Protein AF-E4YEK3-F1 (afdb_monomer_lite)

Radius of gyration: 20.35 Å; chains: 1; bounding box: 53×63×37 Å

Secondary structure (DSSP, 8-state):
----S--SS-----S--------S-HHHHHHHHHHHHHHHHHHHHT--SHHHHHHHHHHHHHHHHHSTTSSS-TTGGGT-TTSTTT--SS--SS---

Foldseek 3Di:
DDDDPPPPPPPPPDDDPPVCLVQVCVVLLVVQLVVLVVQLVVQVVVDDDPVSNVVSVVSSLVSNQPAACHVQHVNGCVRPVVPPSNPPDDDPPPPDD

Sequence (97 aa):
MIKQFLAVFALFCEGALQIKTTCNDPEINDDCLTLCRLEYVTCRQNCDSTFCESACSAVYSDCNRSCPCGADCPAGCVDCPEHPFCEHEVENINRFF

Organism: Oikopleura dioica (NCBI:txid34765)

Structure (mmCIF, N/CA/C/O backbone):
data_AF-E4YEK3-F1
#
_entry.id   AF-E4YEK3-F1
#
loop_
_atom_site.group_PDB
_atom_site.id
_atom_site.type_symbol
_atom_site.label_atom_id
_atom_site.label_alt_id
_atom_site.label_comp_id
_atom_site.label_asym_id
_atom_site.label_entity_id
_atom_site.label_seq_id
_atom_site.pdbx_PDB_ins_code
_atom_site.Cartn_x
_atom_site.Cartn_y
_atom_site.Cartn_z
_atom_site.occupancy
_atom_site.B_iso_or_equiv
_atom_site.auth_seq_id
_atom_site.auth_comp_id
_atom_site.auth_asym_id
_atom_site.auth_atom_id
_atom_site.pdbx_PDB_model_num
ATOM 1 N N . MET A 1 1 ? 37.550 -36.619 19.801 1.00 43.91 1 MET A N 1
ATOM 2 C CA . MET A 1 1 ? 36.152 -36.608 19.321 1.00 43.91 1 MET A CA 1
ATOM 3 C C . MET A 1 1 ? 35.648 -35.185 19.443 1.00 43.91 1 MET A C 1
ATOM 5 O O . MET A 1 1 ? 35.255 -34.741 20.509 1.00 43.91 1 MET A O 1
ATOM 9 N N . ILE A 1 2 ? 35.871 -34.440 18.371 1.00 53.59 2 ILE A N 1
ATOM 10 C CA . ILE A 1 2 ? 35.663 -33.000 18.221 1.00 53.59 2 ILE A CA 1
ATOM 11 C C . ILE A 1 2 ? 34.496 -32.883 17.230 1.00 53.59 2 ILE A C 1
ATOM 13 O O . ILE A 1 2 ? 34.436 -33.692 16.305 1.00 53.59 2 ILE A O 1
ATOM 17 N N . LYS A 1 3 ? 33.658 -31.848 17.378 1.00 49.38 3 LYS A N 1
ATOM 18 C CA . LYS A 1 3 ? 32.683 -31.341 16.382 1.00 49.38 3 LYS A CA 1
ATOM 19 C C . LYS A 1 3 ? 31.241 -31.875 16.438 1.00 49.38 3 LYS A C 1
ATOM 21 O O . LYS A 1 3 ? 30.725 -32.301 15.414 1.00 49.38 3 LYS A O 1
ATOM 26 N N . GLN A 1 4 ? 30.542 -31.775 17.573 1.00 51.81 4 GLN A N 1
ATOM 27 C CA . GLN A 1 4 ? 29.068 -31.928 17.561 1.00 51.81 4 GLN A CA 1
ATOM 28 C C . GLN A 1 4 ? 28.266 -30.831 18.288 1.00 51.81 4 GLN A C 1
ATOM 30 O O . GLN A 1 4 ? 27.045 -30.880 18.275 1.00 51.81 4 GLN A O 1
ATOM 35 N N . PHE A 1 5 ? 28.901 -29.784 18.828 1.00 52.44 5 PHE A N 1
ATOM 36 C CA . PHE A 1 5 ? 28.201 -28.697 19.543 1.00 52.44 5 PHE A CA 1
ATOM 37 C C . PHE A 1 5 ? 28.102 -27.368 18.764 1.00 52.44 5 PHE A C 1
ATOM 39 O O . PHE A 1 5 ? 28.000 -26.304 19.362 1.00 52.44 5 PHE A O 1
ATOM 46 N N . LEU A 1 6 ? 28.113 -27.404 17.426 1.00 53.53 6 LEU A N 1
ATOM 47 C CA . LEU A 1 6 ? 27.937 -26.218 16.565 1.00 53.53 6 LEU A CA 1
ATOM 48 C C . LEU A 1 6 ? 26.636 -26.280 15.746 1.00 53.53 6 LEU A C 1
ATOM 50 O O . LEU A 1 6 ? 26.628 -25.957 14.565 1.00 53.53 6 LEU A O 1
ATOM 54 N N . ALA A 1 7 ? 25.534 -26.713 16.359 1.00 50.00 7 ALA A N 1
ATOM 55 C CA . ALA A 1 7 ? 24.222 -26.784 15.703 1.00 50.00 7 ALA A CA 1
ATOM 56 C C . ALA A 1 7 ? 23.152 -25.903 16.381 1.00 50.00 7 ALA A C 1
ATOM 58 O O . ALA A 1 7 ? 21.963 -26.144 16.223 1.00 50.00 7 ALA A O 1
ATOM 59 N N . VAL A 1 8 ? 23.565 -24.883 17.146 1.00 57.41 8 VAL A N 1
ATOM 60 C CA . VAL A 1 8 ? 22.656 -23.970 17.878 1.00 57.41 8 VAL A CA 1
ATOM 61 C C . VAL A 1 8 ? 22.400 -22.644 17.132 1.00 57.41 8 VAL A C 1
ATOM 63 O O . VAL A 1 8 ? 21.554 -21.866 17.546 1.00 57.41 8 VAL A O 1
ATOM 66 N N . PHE A 1 9 ? 23.057 -22.379 15.997 1.00 51.12 9 PHE A N 1
ATOM 67 C CA . PHE A 1 9 ? 23.046 -21.046 15.359 1.00 51.12 9 PHE A CA 1
ATOM 68 C C . PHE A 1 9 ? 22.449 -20.968 13.942 1.00 51.12 9 PHE A C 1
ATOM 70 O O . PHE A 1 9 ? 22.676 -19.985 13.246 1.00 51.12 9 PHE A O 1
ATOM 77 N N . ALA A 1 10 ? 21.673 -21.961 13.498 1.00 51.91 10 ALA A N 1
ATOM 78 C CA . ALA A 1 10 ? 21.140 -21.998 12.125 1.00 51.91 10 ALA A CA 1
ATOM 79 C C . ALA A 1 10 ? 19.600 -22.025 12.033 1.00 51.91 10 ALA A C 1
ATOM 81 O O . ALA A 1 10 ? 19.054 -22.506 11.048 1.00 51.91 10 ALA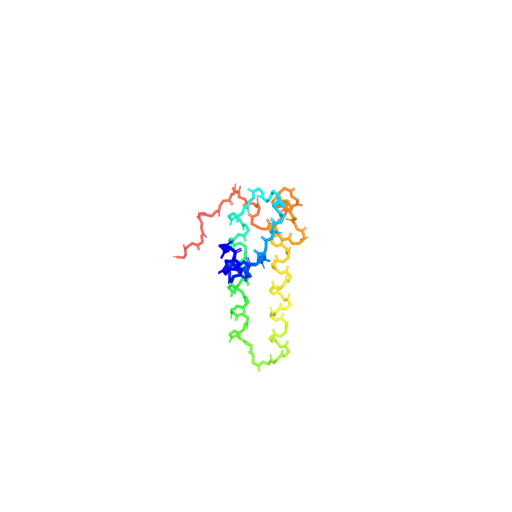 A O 1
ATOM 82 N N . LEU A 1 11 ? 18.892 -21.498 13.040 1.00 51.12 11 LEU A N 1
ATOM 83 C CA . LEU A 1 11 ? 17.437 -21.260 12.998 1.00 51.12 11 LEU A CA 1
ATOM 84 C C . LEU A 1 11 ? 17.108 -19.757 12.919 1.00 51.12 11 LEU A C 1
ATOM 86 O O . LEU A 1 11 ? 16.274 -19.234 13.646 1.00 51.12 11 LEU A O 1
ATOM 90 N N . PHE A 1 12 ? 17.771 -19.063 11.997 1.00 52.97 12 PHE A N 1
ATOM 91 C CA . PHE A 1 12 ? 17.255 -17.838 11.382 1.00 52.97 12 PHE A CA 1
ATOM 92 C C . PHE A 1 12 ? 17.069 -18.132 9.888 1.00 52.97 12 PHE A C 1
ATOM 94 O O . PHE A 1 12 ? 17.733 -17.556 9.032 1.00 52.97 12 PHE A O 1
ATOM 101 N N . CYS A 1 13 ? 16.226 -19.122 9.582 1.00 49.47 13 CYS A N 1
ATOM 102 C CA . CYS A 1 13 ? 15.806 -19.387 8.213 1.00 49.47 13 CYS A CA 1
ATOM 103 C C . CYS A 1 13 ? 14.654 -18.436 7.861 1.00 49.47 13 CYS A C 1
ATOM 105 O O . CYS A 1 13 ? 13.552 -18.552 8.390 1.00 49.47 13 CYS A O 1
ATOM 107 N N . GLU A 1 14 ? 14.962 -17.523 6.940 1.00 48.69 14 GLU A N 1
ATOM 108 C CA . GLU A 1 14 ? 14.124 -17.249 5.766 1.00 48.69 14 GLU A CA 1
ATOM 109 C C . GLU A 1 14 ? 12.891 -16.362 5.979 1.00 48.69 14 GLU A C 1
ATOM 111 O O . GLU A 1 14 ? 11.769 -16.678 5.594 1.00 48.69 14 GLU A O 1
ATOM 116 N N . GLY A 1 15 ? 13.143 -15.155 6.485 1.00 45.03 15 GLY A N 1
ATOM 117 C CA . GLY A 1 15 ? 12.322 -13.999 6.140 1.00 45.03 15 GLY A CA 1
ATOM 118 C C . GLY A 1 15 ? 12.681 -13.492 4.740 1.00 45.03 15 GLY A C 1
ATOM 119 O O . GLY A 1 15 ? 13.697 -12.825 4.575 1.00 45.03 15 GLY A O 1
ATOM 120 N N . ALA A 1 16 ? 11.814 -13.793 3.7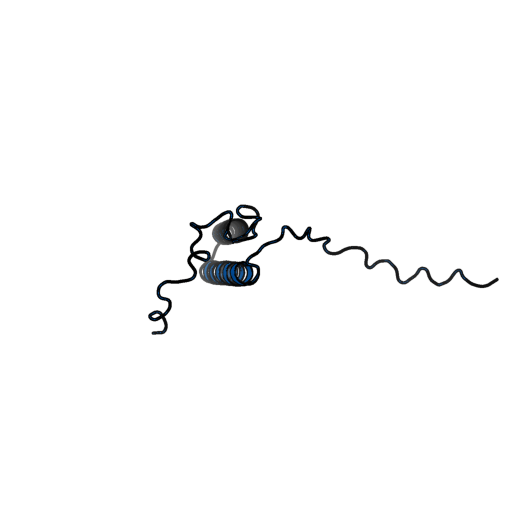72 1.00 45.00 16 ALA A N 1
ATOM 121 C CA . ALA A 1 16 ? 11.695 -13.158 2.458 1.00 45.00 16 ALA A CA 1
ATOM 122 C C . ALA A 1 16 ? 12.830 -13.398 1.439 1.00 45.00 16 ALA A C 1
ATOM 124 O O . ALA A 1 16 ? 13.637 -12.518 1.143 1.00 45.00 16 ALA A O 1
ATOM 125 N N . LEU A 1 17 ? 12.758 -14.534 0.734 1.00 44.06 17 LEU A N 1
ATOM 126 C CA . LEU A 1 17 ? 13.079 -14.534 -0.695 1.00 44.06 17 LEU A CA 1
ATOM 127 C C . LEU A 1 17 ? 12.010 -13.679 -1.403 1.00 44.06 17 LEU A C 1
ATOM 129 O O . LEU A 1 17 ? 11.050 -14.208 -1.957 1.00 44.06 17 LEU A O 1
ATOM 133 N N . GLN A 1 18 ? 12.126 -12.349 -1.336 1.00 48.69 18 GLN A N 1
ATOM 134 C CA . GLN A 1 18 ?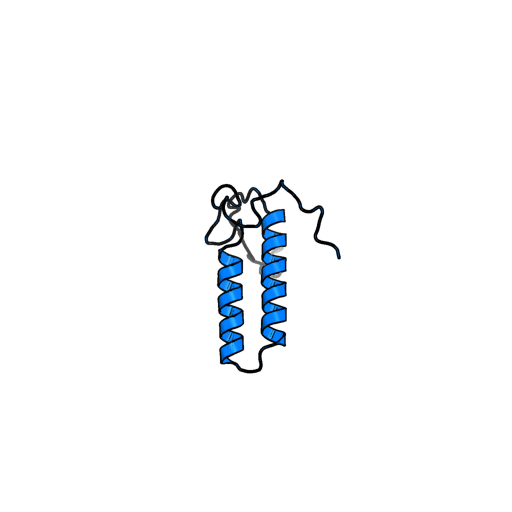 11.394 -11.486 -2.259 1.00 48.69 18 GLN A CA 1
ATOM 135 C C . GLN A 1 18 ? 12.029 -11.737 -3.619 1.00 48.69 18 GLN A C 1
ATOM 137 O O . GLN A 1 18 ? 13.131 -11.263 -3.901 1.00 48.69 18 GLN A O 1
ATOM 142 N N . ILE A 1 19 ? 11.365 -12.569 -4.423 1.00 45.31 19 ILE A N 1
ATOM 143 C CA . ILE A 1 19 ? 11.573 -12.626 -5.863 1.00 45.31 19 ILE A CA 1
ATOM 144 C C . ILE A 1 19 ? 11.619 -11.169 -6.294 1.00 45.31 19 ILE A C 1
ATOM 146 O O . ILE A 1 19 ? 10.618 -10.465 -6.204 1.00 45.31 19 ILE A O 1
ATOM 150 N N . LYS A 1 20 ? 12.805 -10.695 -6.671 1.00 48.56 20 LYS A N 1
ATOM 151 C CA . LYS A 1 20 ? 12.961 -9.408 -7.323 1.00 48.56 20 LYS A CA 1
ATOM 152 C C . LYS A 1 20 ? 12.298 -9.572 -8.688 1.00 48.56 20 LYS A C 1
ATOM 154 O O . LYS A 1 20 ? 12.975 -9.789 -9.687 1.00 48.56 20 LYS A O 1
ATOM 159 N N . THR A 1 21 ? 10.966 -9.518 -8.735 1.00 54.75 21 THR A N 1
ATOM 160 C CA . THR A 1 21 ? 10.300 -8.830 -9.832 1.00 54.75 21 THR A CA 1
ATOM 161 C C . THR A 1 21 ? 11.053 -7.518 -9.911 1.00 54.75 21 THR A C 1
ATOM 163 O O . THR A 1 21 ? 11.146 -6.797 -8.917 1.00 54.75 21 THR A O 1
ATOM 166 N N . THR A 1 22 ? 11.782 -7.320 -11.006 1.00 62.56 22 THR A N 1
ATOM 167 C CA . THR A 1 22 ? 12.590 -6.127 -11.235 1.00 62.56 22 THR A CA 1
ATOM 168 C C . THR A 1 22 ? 11.623 -4.958 -11.359 1.00 62.56 22 THR A C 1
ATOM 170 O O . THR A 1 22 ? 11.257 -4.548 -12.450 1.00 62.56 22 THR A O 1
ATOM 173 N N . CYS A 1 23 ? 11.139 -4.494 -10.214 1.00 70.56 23 CYS A N 1
ATOM 174 C CA . CYS A 1 23 ? 10.471 -3.231 -10.055 1.00 70.56 23 CYS A CA 1
ATOM 175 C C . CYS A 1 23 ? 11.502 -2.187 -10.462 1.00 70.56 23 CYS A C 1
ATOM 177 O O . CYS A 1 23 ? 12.531 -2.040 -9.794 1.00 70.56 23 CYS A O 1
ATOM 179 N N . ASN A 1 24 ? 11.268 -1.549 -11.605 1.00 74.62 24 ASN A N 1
ATOM 180 C CA . ASN A 1 24 ? 12.154 -0.503 -12.100 1.00 74.62 24 ASN A CA 1
ATOM 181 C C . ASN A 1 24 ? 12.050 0.765 -11.242 1.00 74.62 24 ASN A C 1
ATOM 183 O O . ASN A 1 24 ? 13.009 1.527 -11.190 1.00 74.62 24 ASN A O 1
ATOM 187 N N . ASP A 1 25 ? 10.944 0.919 -10.506 1.00 79.81 25 ASP A N 1
ATOM 188 C CA . ASP A 1 25 ? 10.570 2.149 -9.808 1.00 79.81 25 ASP A CA 1
ATOM 189 C C . ASP A 1 25 ? 10.355 1.936 -8.289 1.00 79.81 25 ASP A C 1
ATOM 191 O O . ASP A 1 25 ? 9.261 2.172 -7.768 1.00 79.81 25 ASP A O 1
ATOM 195 N N . PRO A 1 26 ? 11.367 1.458 -7.533 1.00 79.00 26 PRO A N 1
ATOM 196 C CA . PRO A 1 26 ? 11.204 1.156 -6.110 1.00 79.00 26 PRO A CA 1
ATOM 197 C C . PRO A 1 26 ? 10.993 2.405 -5.240 1.00 79.00 26 PRO A C 1
ATOM 199 O O . PRO A 1 26 ? 10.328 2.300 -4.214 1.00 79.00 26 PRO A O 1
ATOM 202 N N . GLU A 1 27 ? 11.528 3.566 -5.635 1.00 84.56 27 GLU A N 1
ATOM 203 C CA . GLU A 1 27 ? 11.291 4.845 -4.939 1.00 84.56 27 GLU A CA 1
ATOM 204 C C . GLU A 1 27 ? 9.836 5.301 -5.102 1.00 84.56 27 GLU A C 1
ATOM 206 O O . GLU A 1 27 ? 9.174 5.614 -4.118 1.00 84.56 27 GLU A O 1
ATOM 211 N N . ILE A 1 28 ? 9.297 5.218 -6.322 1.00 84.00 28 ILE A N 1
ATOM 212 C CA . ILE A 1 28 ? 7.897 5.558 -6.614 1.00 84.00 28 ILE A CA 1
ATOM 213 C C . ILE A 1 28 ? 6.938 4.641 -5.841 1.00 84.00 28 ILE A C 1
ATOM 215 O O . ILE A 1 28 ? 5.904 5.084 -5.334 1.00 84.00 28 ILE A O 1
ATOM 219 N N . ASN A 1 29 ? 7.285 3.357 -5.723 1.00 85.94 29 ASN A N 1
ATOM 220 C CA . ASN A 1 29 ? 6.545 2.424 -4.883 1.00 85.94 29 ASN A CA 1
ATOM 221 C C . ASN A 1 29 ? 6.543 2.870 -3.410 1.00 85.94 29 ASN A C 1
ATOM 223 O O . ASN A 1 29 ? 5.479 2.927 -2.801 1.00 85.94 29 ASN A O 1
ATOM 227 N N . ASP A 1 30 ? 7.696 3.220 -2.832 1.00 87.94 30 ASP A N 1
ATOM 228 C CA . ASP A 1 30 ? 7.776 3.635 -1.421 1.00 87.94 30 ASP A CA 1
ATOM 229 C C . ASP A 1 30 ? 6.963 4.910 -1.132 1.00 87.94 30 ASP A C 1
ATOM 231 O O . ASP A 1 30 ? 6.237 4.974 -0.133 1.00 87.94 30 ASP A O 1
ATOM 235 N N . ASP A 1 31 ? 6.985 5.879 -2.051 1.00 88.81 31 ASP A N 1
ATOM 236 C CA . ASP A 1 31 ? 6.148 7.081 -1.974 1.00 88.81 31 ASP A CA 1
ATOM 237 C C . ASP A 1 31 ? 4.652 6.734 -2.011 1.00 88.81 31 ASP A C 1
ATOM 239 O O . ASP A 1 31 ? 3.861 7.239 -1.202 1.00 88.81 31 ASP A O 1
ATOM 243 N N . CYS A 1 32 ? 4.256 5.815 -2.897 1.00 89.69 32 CYS A N 1
ATOM 244 C CA . CYS A 1 32 ? 2.882 5.326 -2.977 1.00 89.69 32 CYS A CA 1
ATOM 245 C C . CYS A 1 32 ? 2.441 4.642 -1.679 1.00 89.69 32 CYS A C 1
ATOM 247 O O . CYS A 1 32 ? 1.398 4.977 -1.108 1.00 89.69 32 CYS A O 1
ATOM 249 N N . LEU A 1 33 ? 3.272 3.745 -1.148 1.00 90.19 33 LEU A N 1
ATOM 250 C CA . LEU A 1 33 ? 3.018 3.044 0.109 1.00 90.19 33 LEU A CA 1
ATOM 251 C C . LEU A 1 33 ? 2.921 4.000 1.299 1.00 90.19 33 LEU A C 1
ATOM 253 O O . LEU A 1 33 ? 2.100 3.791 2.203 1.00 90.19 33 LEU A O 1
ATOM 257 N N . THR A 1 34 ? 3.734 5.054 1.297 1.00 91.81 34 THR A N 1
ATOM 258 C CA . THR A 1 34 ? 3.712 6.101 2.316 1.00 91.81 34 THR A CA 1
ATOM 259 C C . THR A 1 34 ? 2.393 6.865 2.289 1.00 91.81 34 THR A C 1
ATOM 261 O O . THR A 1 34 ? 1.775 7.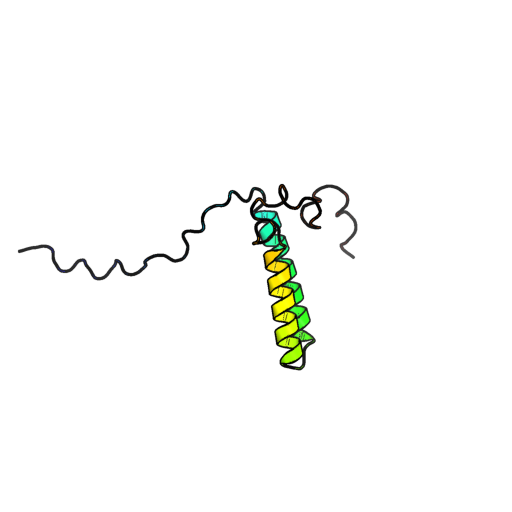028 3.346 1.00 91.81 34 THR A O 1
ATOM 264 N N . LEU A 1 35 ? 1.902 7.256 1.109 1.00 90.94 35 LEU A N 1
ATOM 265 C CA . LEU A 1 35 ? 0.596 7.909 0.985 1.00 90.94 35 LEU A CA 1
ATOM 266 C C . LEU A 1 35 ? -0.561 6.972 1.352 1.00 90.94 35 LEU A C 1
ATOM 268 O O . LEU A 1 35 ? -1.420 7.374 2.136 1.00 90.94 35 LEU A O 1
ATOM 272 N N . CYS A 1 36 ? -0.546 5.707 0.917 1.00 92.50 36 CYS A N 1
ATOM 273 C CA . CYS A 1 36 ? -1.546 4.723 1.348 1.00 92.50 36 CYS A CA 1
ATOM 274 C C . CYS A 1 36 ? -1.581 4.587 2.880 1.00 92.50 36 CYS A C 1
ATOM 276 O O . CYS A 1 36 ? -2.650 4.502 3.489 1.00 92.50 36 CYS A O 1
ATOM 278 N N . ARG A 1 37 ? -0.409 4.577 3.531 1.00 92.50 37 ARG A N 1
ATOM 279 C CA . ARG A 1 37 ? -0.313 4.502 4.994 1.00 92.50 37 ARG A CA 1
ATOM 280 C C . ARG A 1 37 ? -0.838 5.772 5.661 1.00 92.50 37 ARG A C 1
ATOM 282 O O . ARG A 1 37 ? -1.507 5.667 6.688 1.00 92.50 37 ARG A O 1
ATOM 289 N N . LEU A 1 38 ? -0.544 6.943 5.102 1.00 94.12 38 LEU A N 1
ATOM 290 C CA . LEU A 1 38 ? -1.042 8.217 5.613 1.00 94.12 38 LEU A CA 1
ATOM 291 C C . LEU A 1 38 ? -2.574 8.268 5.550 1.00 94.12 38 LEU A C 1
ATOM 293 O O . LEU A 1 38 ? -3.211 8.550 6.562 1.00 94.12 38 LEU A O 1
ATOM 297 N N . GLU A 1 39 ? -3.160 7.912 4.406 1.00 92.00 39 GLU A N 1
ATOM 298 C CA . GLU A 1 39 ? -4.613 7.821 4.218 1.00 92.00 39 GLU A CA 1
ATOM 299 C C . GLU A 1 39 ? -5.245 6.816 5.184 1.00 92.00 39 GLU A C 1
ATOM 301 O O . GLU A 1 39 ? -6.261 7.111 5.810 1.00 92.00 39 GLU A O 1
ATOM 306 N N . TYR A 1 40 ? -4.613 5.657 5.396 1.00 92.75 40 TYR A N 1
ATOM 307 C CA . TYR A 1 40 ? -5.081 4.685 6.382 1.00 92.75 40 TYR A CA 1
ATOM 308 C C . TYR A 1 40 ? -5.101 5.258 7.804 1.00 92.75 40 TYR A C 1
ATOM 310 O O . TYR A 1 40 ? -6.095 5.098 8.515 1.00 92.75 40 TYR A O 1
ATOM 318 N N . VAL A 1 41 ? -4.033 5.941 8.230 1.00 94.25 41 VAL A N 1
ATOM 319 C CA . VAL A 1 41 ? -3.964 6.563 9.562 1.00 94.25 41 VAL A CA 1
ATOM 320 C C . VAL A 1 41 ? -5.018 7.661 9.697 1.00 94.25 41 VAL A C 1
ATOM 322 O O . VAL A 1 41 ? -5.728 7.690 10.701 1.00 94.25 41 VAL A O 1
ATOM 325 N N . THR A 1 42 ? -5.175 8.513 8.686 1.00 94.06 42 THR A N 1
ATOM 326 C CA . THR A 1 42 ? -6.208 9.559 8.655 1.00 94.06 42 THR A CA 1
ATOM 327 C C . THR A 1 42 ? -7.611 8.959 8.708 1.00 94.06 42 THR A C 1
ATOM 329 O O . THR A 1 42 ? -8.442 9.410 9.498 1.00 94.06 42 THR A O 1
ATOM 332 N N . CYS A 1 43 ? -7.871 7.901 7.936 1.00 94.00 43 CYS A N 1
ATOM 333 C CA . CYS A 1 43 ? -9.131 7.165 7.959 1.00 94.00 43 CYS A CA 1
ATOM 334 C C . CYS A 1 43 ? -9.394 6.636 9.370 1.00 94.00 43 CYS A C 1
ATOM 336 O O . CYS A 1 43 ? -10.406 6.979 9.966 1.00 94.00 43 CYS A O 1
ATOM 338 N N . ARG A 1 44 ? -8.430 5.918 9.962 1.00 92.94 44 ARG A N 1
ATOM 339 C CA . ARG A 1 44 ? -8.503 5.379 11.329 1.00 92.94 44 ARG A CA 1
ATOM 340 C C . ARG A 1 44 ? -8.748 6.444 12.399 1.00 92.94 44 ARG A C 1
ATOM 342 O O . ARG A 1 44 ? -9.425 6.145 13.375 1.00 92.94 44 ARG A O 1
ATOM 349 N N . GLN A 1 45 ? -8.203 7.649 12.245 1.00 94.25 45 GLN A N 1
ATOM 350 C CA . GLN A 1 45 ? -8.408 8.748 13.195 1.00 94.25 45 GLN A CA 1
ATOM 351 C C . GLN A 1 45 ? -9.827 9.327 13.155 1.00 94.25 45 GLN A C 1
ATOM 353 O O . GLN A 1 45 ? -10.287 9.852 14.162 1.00 94.25 45 GLN A O 1
ATOM 358 N N . ASN A 1 46 ? -10.522 9.219 12.021 1.00 92.06 46 ASN A N 1
ATOM 359 C CA . ASN A 1 46 ? -11.884 9.728 11.831 1.00 92.06 46 ASN A CA 1
ATOM 360 C C . ASN A 1 46 ? -12.952 8.628 11.982 1.00 92.06 46 ASN A C 1
ATOM 362 O O . ASN A 1 46 ? -14.072 8.764 11.491 1.00 92.06 46 ASN A O 1
ATOM 366 N N . CYS A 1 47 ? -12.593 7.508 12.607 1.00 92.44 47 CYS A N 1
ATOM 367 C CA . CYS A 1 47 ? -13.326 6.260 12.508 1.00 92.44 47 CYS A CA 1
ATOM 368 C C . CYS A 1 47 ? -13.715 5.725 13.886 1.00 92.44 47 CYS A C 1
ATOM 370 O O . CYS A 1 47 ? -12.876 5.221 14.626 1.00 92.44 47 CYS A O 1
ATOM 372 N N . ASP A 1 48 ? -15.011 5.787 14.198 1.00 90.44 48 ASP A N 1
ATOM 373 C CA . ASP A 1 48 ? -15.539 5.471 15.537 1.00 90.44 48 ASP A CA 1
ATOM 374 C C . ASP A 1 48 ? -16.222 4.093 15.634 1.00 90.44 48 ASP A C 1
ATOM 376 O O . ASP A 1 48 ? -16.872 3.770 16.628 1.00 90.44 48 ASP A O 1
ATOM 380 N N . SER A 1 49 ? -16.126 3.257 14.5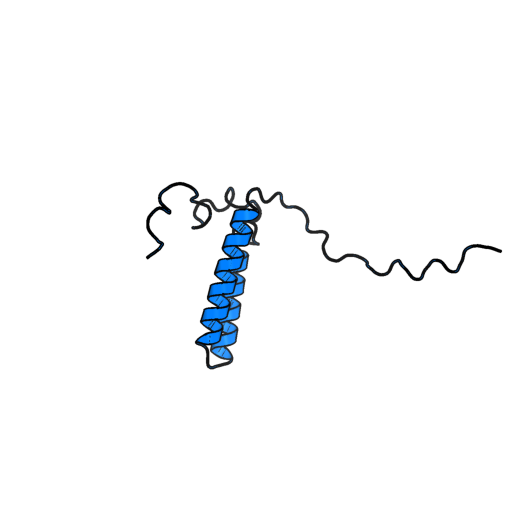95 1.00 91.88 49 SER A N 1
ATOM 381 C CA . SER A 1 49 ? -16.767 1.937 14.579 1.00 91.88 49 SER A CA 1
ATOM 382 C C . SER A 1 49 ? -15.895 0.872 13.931 1.00 91.88 49 SER A C 1
ATOM 384 O O . SER A 1 49 ? -15.201 1.134 12.953 1.00 91.88 49 SER A O 1
ATOM 386 N N . THR A 1 50 ? -16.011 -0.370 14.403 1.00 90.38 50 THR A N 1
ATOM 387 C CA . THR A 1 50 ? -15.287 -1.525 13.844 1.00 90.38 50 THR A CA 1
ATOM 388 C C . THR A 1 50 ? -15.594 -1.764 12.361 1.00 90.38 50 THR A C 1
ATOM 390 O O . THR A 1 50 ? -14.742 -2.249 11.626 1.00 90.38 50 THR A O 1
ATOM 393 N N . PHE A 1 51 ? -16.796 -1.401 11.899 1.00 92.75 51 PHE A N 1
ATOM 394 C CA . PHE A 1 51 ? -17.150 -1.461 10.477 1.00 92.75 51 PHE A CA 1
ATOM 395 C C . PHE A 1 51 ? -16.366 -0.441 9.645 1.00 92.75 51 PHE A C 1
ATOM 397 O O . PHE A 1 51 ? -15.895 -0.740 8.553 1.00 92.75 51 PHE A O 1
ATOM 404 N N . CYS A 1 52 ? -16.204 0.770 10.170 1.00 92.56 52 CYS A N 1
ATOM 405 C CA . CYS A 1 52 ? -15.373 1.767 9.523 1.00 92.56 52 CYS A CA 1
ATOM 406 C C . CYS A 1 52 ? -13.892 1.329 9.541 1.00 92.56 52 CYS A C 1
ATOM 408 O O . CYS A 1 52 ? -13.191 1.490 8.545 1.00 92.56 52 CYS A O 1
ATOM 410 N N . GLU A 1 53 ? -13.420 0.697 10.622 1.00 91.56 53 GLU A N 1
ATOM 411 C CA . GLU A 1 53 ? -12.037 0.217 10.711 1.00 91.56 53 GLU A CA 1
ATOM 412 C C . GLU A 1 53 ? -11.715 -0.838 9.646 1.00 91.56 53 GLU A C 1
ATOM 414 O O . GLU A 1 53 ? -10.650 -0.790 9.022 1.00 91.56 53 GLU A O 1
ATOM 419 N N . SER A 1 54 ? -12.639 -1.778 9.420 1.00 93.94 54 SER A N 1
ATOM 420 C CA . SER A 1 54 ? -12.491 -2.784 8.370 1.00 93.94 54 SER A CA 1
ATOM 421 C C . SER A 1 54 ? -12.560 -2.163 6.975 1.00 93.94 54 SER A C 1
ATOM 423 O O . SER A 1 54 ? -11.786 -2.566 6.108 1.00 93.94 54 SER A O 1
ATOM 425 N N . ALA A 1 55 ? -13.394 -1.137 6.770 1.00 94.00 55 ALA A N 1
ATOM 426 C CA . ALA A 1 55 ? -13.417 -0.371 5.526 1.00 94.00 55 ALA A CA 1
ATOM 427 C C . ALA A 1 55 ? -12.079 0.347 5.267 1.00 94.00 55 ALA A C 1
ATOM 429 O O . ALA A 1 55 ? -11.524 0.208 4.179 1.00 94.00 55 ALA A O 1
ATOM 430 N N . CYS A 1 56 ? -11.500 1.023 6.269 1.00 94.06 56 CYS A N 1
ATOM 431 C CA . CYS A 1 56 ? -10.177 1.650 6.147 1.00 94.06 56 CYS A CA 1
ATOM 432 C C . CYS A 1 56 ? -9.092 0.620 5.788 1.00 94.06 56 CYS A C 1
ATOM 434 O O . CYS A 1 56 ? -8.234 0.887 4.949 1.00 94.06 56 CYS A O 1
ATOM 436 N N . SER A 1 57 ? -9.125 -0.568 6.403 1.00 93.00 57 SER A N 1
ATOM 437 C CA . SER A 1 57 ? -8.171 -1.639 6.094 1.00 93.00 57 SER A CA 1
ATOM 438 C C . SER A 1 57 ? -8.348 -2.198 4.680 1.00 93.00 57 SER A C 1
ATOM 440 O O . SER A 1 57 ? -7.352 -2.555 4.053 1.00 93.00 57 SER A O 1
ATOM 442 N N . ALA A 1 58 ? -9.584 -2.292 4.183 1.00 94.50 58 ALA A N 1
ATOM 443 C CA . ALA A 1 58 ? -9.857 -2.731 2.818 1.00 94.50 58 ALA A CA 1
ATOM 444 C C . ALA A 1 58 ? -9.299 -1.721 1.805 1.00 94.50 58 ALA A C 1
ATOM 446 O O . ALA A 1 58 ? -8.523 -2.101 0.933 1.00 94.50 58 ALA A O 1
ATOM 447 N N . VAL A 1 59 ? -9.577 -0.428 2.009 1.00 93.12 59 VAL A N 1
ATOM 448 C CA . VAL A 1 59 ? -9.039 0.662 1.177 1.00 93.12 59 VAL A CA 1
ATOM 449 C C . VAL A 1 59 ? -7.510 0.678 1.200 1.00 93.12 59 VAL A C 1
ATOM 451 O O . VAL A 1 59 ? -6.881 0.799 0.152 1.00 93.12 59 VAL A O 1
ATOM 454 N N . TYR A 1 60 ? -6.892 0.499 2.371 1.00 92.94 60 TYR A N 1
ATOM 455 C CA . TYR A 1 60 ? -5.434 0.407 2.482 1.00 92.94 60 TYR A CA 1
ATOM 456 C C . TYR A 1 60 ? -4.864 -0.775 1.690 1.00 92.94 60 TYR A C 1
ATOM 458 O O . TYR A 1 60 ? -3.864 -0.626 0.989 1.00 92.94 60 TYR A O 1
ATOM 466 N N . SER A 1 61 ? -5.502 -1.944 1.789 1.00 92.88 61 SER A N 1
ATOM 467 C CA . SER A 1 61 ? -5.080 -3.140 1.060 1.00 92.88 61 SER A CA 1
ATOM 468 C C . SER A 1 61 ? -5.184 -2.948 -0.452 1.00 92.88 61 SER A C 1
ATOM 470 O O . SER A 1 61 ? -4.274 -3.352 -1.173 1.00 92.88 61 SER A O 1
ATOM 472 N N . ASP A 1 62 ? -6.261 -2.329 -0.931 1.00 92.06 62 ASP A N 1
ATOM 473 C CA . ASP A 1 62 ? -6.458 -2.062 -2.357 1.00 92.06 62 ASP A CA 1
ATOM 474 C C . ASP A 1 62 ? -5.464 -1.013 -2.876 1.00 92.06 62 ASP A C 1
ATOM 476 O O . ASP A 1 62 ? -4.867 -1.205 -3.935 1.00 92.06 62 ASP A O 1
ATOM 480 N N . CYS A 1 63 ? -5.193 0.035 -2.089 1.00 90.31 63 CYS A N 1
ATOM 481 C CA . CYS A 1 63 ? -4.173 1.043 -2.391 1.00 90.31 63 CYS A CA 1
ATOM 482 C C . CYS A 1 63 ? -2.778 0.408 -2.513 1.00 90.31 63 CYS A C 1
ATOM 484 O O . CYS A 1 63 ? -2.101 0.574 -3.522 1.00 90.31 63 CYS A O 1
ATOM 486 N N . ASN A 1 64 ? -2.387 -0.409 -1.529 1.00 89.62 64 ASN A N 1
ATOM 487 C CA . ASN A 1 64 ? -1.104 -1.116 -1.514 1.00 89.62 64 ASN A CA 1
ATOM 488 C C . ASN A 1 64 ? -0.937 -2.064 -2.717 1.00 89.62 64 ASN A C 1
ATOM 490 O O . ASN A 1 64 ? 0.153 -2.203 -3.265 1.00 89.62 64 ASN A O 1
ATOM 494 N N . ARG A 1 65 ? -2.020 -2.723 -3.144 1.00 88.69 65 ARG A N 1
ATOM 495 C CA . ARG A 1 65 ? -1.990 -3.604 -4.318 1.00 88.69 65 ARG A CA 1
ATOM 496 C C . ARG A 1 65 ? -1.889 -2.838 -5.636 1.00 88.69 65 ARG A C 1
ATOM 498 O O . ARG A 1 65 ? -1.196 -3.330 -6.526 1.00 88.69 65 ARG A O 1
ATOM 505 N N . SER A 1 66 ? -2.532 -1.673 -5.712 1.00 86.81 66 SER A N 1
ATOM 506 C CA . SER A 1 66 ? -2.565 -0.803 -6.894 1.00 86.81 66 SER A CA 1
ATOM 507 C C . SER A 1 66 ? -1.281 0.007 -7.087 1.00 86.81 66 SER A C 1
ATOM 509 O O . SER A 1 66 ? -1.021 0.466 -8.196 1.00 86.81 66 SER A O 1
ATOM 511 N N . CYS A 1 67 ? -0.476 0.182 -6.031 1.00 88.25 67 CYS A N 1
ATOM 512 C CA . CYS A 1 67 ? 0.803 0.877 -6.128 1.00 88.25 67 CYS A CA 1
ATOM 513 C C . CYS A 1 67 ? 1.715 0.257 -7.202 1.00 88.25 67 CYS A C 1
ATOM 515 O O . CYS A 1 67 ? 1.683 -0.961 -7.421 1.00 88.25 67 CYS A O 1
ATOM 517 N N . PRO A 1 68 ? 2.586 1.059 -7.842 1.00 84.81 68 PRO A N 1
ATOM 518 C CA . PRO A 1 68 ? 3.602 0.540 -8.747 1.00 84.81 68 PRO A CA 1
ATOM 519 C C . PRO A 1 68 ? 4.460 -0.475 -7.996 1.00 84.81 68 PRO A C 1
ATOM 521 O O . PRO A 1 68 ? 4.910 -0.202 -6.892 1.00 84.81 68 PRO A O 1
ATOM 524 N N . CYS A 1 69 ? 4.679 -1.649 -8.577 1.00 84.25 69 CYS A N 1
ATOM 525 C CA . CYS A 1 69 ? 5.354 -2.791 -7.948 1.00 84.25 69 CYS A CA 1
ATOM 526 C C . CYS A 1 69 ? 4.549 -3.515 -6.857 1.00 84.25 69 CYS A C 1
ATOM 528 O O . CYS A 1 69 ? 5.085 -4.386 -6.167 1.00 84.25 69 CYS A O 1
ATOM 530 N N . GLY A 1 70 ? 3.260 -3.198 -6.744 1.00 84.00 70 GLY A N 1
ATOM 531 C CA . GLY A 1 70 ? 2.264 -3.966 -6.013 1.00 84.00 70 GLY A CA 1
ATOM 532 C C . GLY A 1 70 ? 1.774 -5.192 -6.790 1.00 84.00 70 GLY A C 1
ATOM 533 O O . GLY A 1 70 ? 2.313 -5.575 -7.830 1.00 84.00 70 GLY A O 1
ATOM 534 N N . ALA A 1 71 ? 0.727 -5.829 -6.265 1.00 84.06 71 ALA A N 1
ATOM 535 C CA . ALA A 1 71 ? 0.152 -7.038 -6.857 1.00 84.06 71 ALA A CA 1
ATOM 536 C C . ALA A 1 71 ? -0.516 -6.783 -8.217 1.00 84.06 71 ALA A C 1
ATOM 538 O O . ALA A 1 71 ? -0.524 -7.683 -9.056 1.00 84.06 71 ALA A O 1
ATOM 539 N N . ASP A 1 72 ? -1.062 -5.582 -8.419 1.00 83.56 72 ASP A N 1
ATOM 540 C CA . ASP A 1 72 ? -1.760 -5.215 -9.652 1.00 83.56 72 ASP A CA 1
ATOM 541 C C . ASP A 1 72 ? -0.795 -4.649 -10.711 1.00 83.56 72 ASP A C 1
ATOM 543 O O . ASP A 1 72 ? -1.111 -4.685 -11.895 1.00 83.56 72 ASP A O 1
ATOM 547 N N . CYS A 1 73 ? 0.400 -4.202 -10.299 1.00 82.19 73 CYS A N 1
ATOM 548 C CA . CYS A 1 73 ? 1.401 -3.559 -11.157 1.00 82.19 73 CYS A CA 1
ATOM 549 C C . CYS A 1 73 ? 2.826 -4.099 -10.899 1.00 82.19 73 CYS A C 1
ATOM 551 O O . CYS A 1 73 ? 3.710 -3.331 -10.512 1.00 82.19 73 CYS A O 1
ATOM 553 N N . PRO A 1 74 ? 3.112 -5.401 -11.081 1.00 80.56 74 PRO A N 1
ATOM 554 C CA . PRO A 1 74 ? 4.359 -6.031 -10.625 1.00 80.56 74 PRO A CA 1
ATOM 555 C C . PRO A 1 74 ? 5.641 -5.504 -11.291 1.00 80.56 74 PRO A C 1
ATOM 557 O O . PRO A 1 74 ? 6.722 -5.638 -10.713 1.00 80.56 74 PRO A O 1
ATOM 560 N N . ALA A 1 75 ? 5.547 -4.917 -12.491 1.00 78.75 75 ALA A N 1
ATOM 561 C CA . ALA A 1 75 ? 6.686 -4.313 -13.194 1.00 78.75 75 ALA A CA 1
ATOM 562 C C . ALA A 1 75 ? 6.829 -2.793 -12.961 1.00 78.75 75 ALA A C 1
ATOM 564 O O . ALA A 1 75 ? 7.676 -2.158 -13.590 1.00 78.75 75 ALA A O 1
ATOM 565 N N . GLY A 1 76 ? 6.038 -2.211 -12.052 1.00 78.62 76 GLY A N 1
ATOM 566 C CA . GLY A 1 76 ? 6.067 -0.779 -11.756 1.00 78.62 76 GLY A CA 1
ATOM 567 C C . GLY A 1 76 ? 5.326 0.053 -12.796 1.00 78.62 76 GLY A C 1
ATOM 568 O O . GLY A 1 76 ? 4.300 -0.369 -13.336 1.00 78.62 76 GLY A O 1
ATOM 569 N N . CYS A 1 77 ? 5.856 1.235 -13.095 1.00 79.88 77 CYS A N 1
ATOM 570 C CA . CYS A 1 77 ? 5.198 2.208 -13.965 1.00 79.88 77 CYS A CA 1
ATOM 571 C C . CYS A 1 77 ? 5.151 1.807 -15.440 1.00 79.88 77 CYS A C 1
ATOM 573 O O . CYS A 1 77 ? 4.392 2.378 -16.218 1.00 79.88 77 CYS A O 1
ATOM 575 N N . VAL A 1 78 ? 5.918 0.784 -15.820 1.00 80.62 78 VAL A N 1
ATOM 576 C CA . VAL A 1 78 ? 5.853 0.176 -17.153 1.00 80.62 78 VAL A CA 1
ATOM 577 C C . VAL A 1 78 ? 4.522 -0.549 -17.378 1.00 80.62 78 VAL A C 1
ATOM 579 O O . VAL A 1 78 ? 4.000 -0.518 -18.489 1.00 80.62 78 VAL A O 1
ATOM 582 N N . ASP A 1 79 ? 3.986 -1.199 -16.341 1.00 75.38 79 ASP A N 1
ATOM 583 C CA . ASP A 1 79 ? 2.730 -1.964 -16.415 1.00 75.38 79 ASP A CA 1
ATOM 584 C C . ASP A 1 79 ? 1.510 -1.081 -16.119 1.00 75.38 79 ASP A C 1
ATOM 586 O O . ASP A 1 79 ? 0.424 -1.297 -16.649 1.00 75.38 79 ASP A O 1
ATOM 590 N N . CYS A 1 80 ? 1.709 -0.043 -15.301 1.00 77.75 80 CYS A N 1
ATOM 591 C CA . CYS A 1 80 ? 0.659 0.868 -14.856 1.00 77.75 80 CYS A CA 1
ATOM 592 C C . CYS A 1 80 ? 1.031 2.338 -15.106 1.00 77.75 80 CYS A C 1
ATOM 594 O O . CYS A 1 80 ? 1.207 3.098 -14.152 1.00 77.75 80 CYS A O 1
ATOM 596 N N . PRO A 1 81 ? 1.134 2.766 -16.377 1.00 74.94 81 PRO A N 1
ATOM 597 C CA . PRO A 1 81 ? 1.480 4.145 -16.719 1.00 74.94 81 PRO A CA 1
ATOM 598 C C . PRO A 1 81 ? 0.385 5.145 -16.324 1.00 74.94 81 PRO A C 1
ATOM 600 O O . PRO A 1 81 ? 0.686 6.304 -16.079 1.00 74.94 81 PRO A O 1
ATOM 603 N N . GLU A 1 82 ? -0.873 4.699 -16.225 1.00 76.94 82 GLU A N 1
ATOM 604 C CA . GLU A 1 82 ? -2.011 5.528 -15.797 1.00 76.94 82 GLU A CA 1
ATOM 605 C C . GLU A 1 82 ? -2.047 5.759 -14.274 1.00 76.94 82 GLU A C 1
ATOM 607 O O . GLU A 1 82 ? -2.913 6.478 -13.774 1.00 76.94 82 GLU A O 1
ATOM 612 N N . HIS A 1 83 ? -1.145 5.132 -13.505 1.00 77.38 83 HIS A N 1
ATOM 613 C CA . HIS A 1 83 ? -1.115 5.322 -12.061 1.00 77.38 83 HIS A CA 1
ATOM 614 C C . HIS A 1 83 ? -0.626 6.747 -11.729 1.00 77.38 83 HIS A C 1
ATOM 616 O O . HIS A 1 83 ? 0.395 7.169 -12.274 1.00 77.38 83 HIS A O 1
ATOM 622 N N . PRO A 1 84 ? -1.253 7.475 -10.781 1.00 77.94 84 PRO A N 1
ATOM 623 C CA . PRO A 1 84 ? -0.919 8.878 -10.484 1.00 77.94 84 PRO A CA 1
ATOM 624 C C . PRO A 1 84 ? 0.543 9.139 -10.098 1.00 77.94 84 PRO A C 1
ATOM 626 O O . PRO A 1 84 ? 1.022 10.263 -10.175 1.00 77.94 84 PRO A O 1
ATOM 629 N N . PHE A 1 85 ? 1.249 8.102 -9.651 1.00 75.06 85 PHE A N 1
ATOM 630 C CA . PHE A 1 85 ? 2.661 8.168 -9.268 1.00 75.06 85 PHE A CA 1
ATOM 631 C C . PHE A 1 85 ? 3.625 7.897 -10.432 1.00 75.06 85 PHE A C 1
ATOM 633 O O . PHE A 1 85 ? 4.822 8.142 -10.313 1.00 75.06 85 PHE A O 1
ATOM 640 N N . CYS A 1 86 ? 3.121 7.382 -11.551 1.00 72.94 86 CYS A N 1
ATOM 641 C CA . CYS A 1 86 ? 3.906 7.044 -12.734 1.00 72.94 86 CYS A CA 1
ATOM 642 C C . CYS A 1 86 ? 4.012 8.198 -13.735 1.00 72.94 86 CYS A C 1
ATOM 644 O O . CYS A 1 86 ? 4.893 8.186 -14.592 1.00 72.94 86 CYS A O 1
ATOM 646 N N . GLU A 1 87 ? 3.201 9.241 -13.564 1.00 67.56 87 GLU A N 1
ATOM 647 C CA . GLU A 1 87 ? 3.363 10.527 -14.238 1.00 67.56 87 GLU A CA 1
ATOM 648 C C . GLU A 1 87 ? 4.437 11.377 -13.538 1.00 67.56 87 GLU A C 1
ATOM 650 O O . GLU A 1 87 ? 4.166 12.405 -12.918 1.00 67.56 87 GLU A O 1
ATOM 655 N N . HIS A 1 88 ? 5.698 10.961 -13.637 1.00 59.81 88 HIS A N 1
ATOM 656 C CA . HIS A 1 88 ? 6.810 11.869 -13.371 1.00 59.81 88 HIS A CA 1
ATOM 657 C C . HIS A 1 88 ? 7.146 12.628 -14.657 1.00 59.81 88 HIS A C 1
ATOM 659 O O . HIS A 1 88 ? 7.835 12.103 -15.524 1.00 59.81 88 HIS A O 1
ATOM 665 N N . GLU A 1 89 ? 6.603 13.849 -14.755 1.00 52.16 89 GLU A N 1
ATOM 666 C CA . GLU A 1 89 ? 7.229 15.081 -15.284 1.00 52.16 89 GLU A CA 1
ATOM 667 C C . GLU A 1 89 ? 6.230 16.023 -15.985 1.00 52.16 89 GLU A C 1
ATOM 669 O O . GLU A 1 89 ? 6.398 16.370 -17.148 1.00 52.16 89 GLU A O 1
ATOM 674 N N . VAL A 1 90 ? 5.226 16.534 -15.262 1.00 53.94 90 VAL A N 1
ATOM 675 C CA . VAL A 1 90 ? 4.775 17.928 -15.445 1.00 53.94 90 VAL A CA 1
ATOM 676 C C . VAL A 1 90 ? 4.088 18.439 -14.169 1.00 53.94 90 VAL A C 1
ATOM 678 O O . VAL A 1 90 ? 2.977 18.055 -13.840 1.00 53.94 90 VAL A O 1
ATOM 681 N N . GLU A 1 91 ? 4.772 19.355 -13.474 1.00 46.78 91 GLU A N 1
ATOM 682 C CA . GLU A 1 91 ? 4.193 20.351 -12.551 1.00 46.78 91 GLU A CA 1
ATOM 683 C C . GLU A 1 91 ? 3.889 19.970 -11.083 1.00 46.78 91 GLU A C 1
ATOM 685 O O . GLU A 1 91 ? 2.849 20.326 -10.535 1.00 46.78 91 GLU A O 1
ATOM 690 N N . ASN A 1 92 ? 4.883 19.461 -10.345 1.00 49.50 92 ASN A N 1
ATOM 691 C CA . ASN A 1 92 ? 4.978 19.723 -8.894 1.00 49.50 92 ASN A CA 1
ATOM 692 C C . ASN A 1 92 ? 5.749 21.033 -8.601 1.00 49.50 92 ASN A C 1
ATOM 694 O O . ASN A 1 92 ? 6.694 21.059 -7.819 1.00 49.50 92 ASN A O 1
ATOM 698 N N . ILE A 1 93 ? 5.339 22.146 -9.225 1.00 53.62 93 ILE A N 1
ATOM 699 C CA . ILE A 1 93 ? 5.756 23.509 -8.826 1.00 53.62 93 ILE A CA 1
ATOM 700 C C . ILE A 1 93 ? 4.532 24.318 -8.376 1.00 53.62 93 ILE A C 1
ATOM 702 O O . ILE A 1 93 ? 4.451 25.486 -8.704 1.00 53.62 93 ILE A O 1
ATOM 706 N N . ASN A 1 94 ? 3.540 23.738 -7.680 1.0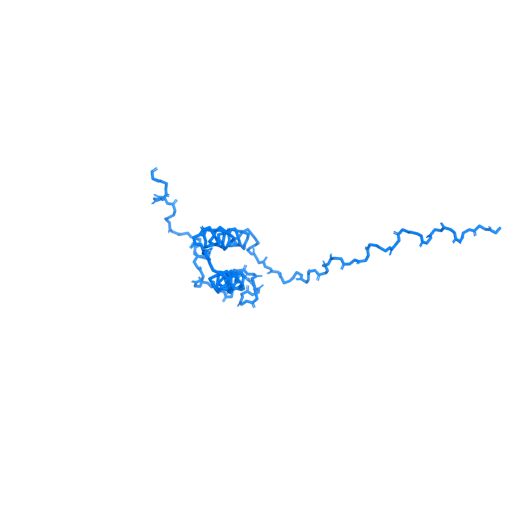0 49.22 94 ASN A N 1
ATOM 707 C CA . ASN A 1 94 ? 2.438 24.526 -7.078 1.00 49.22 94 ASN A CA 1
ATOM 708 C C . ASN A 1 94 ? 1.607 23.767 -6.015 1.00 49.22 94 ASN A C 1
ATOM 710 O O . ASN A 1 94 ? 0.376 23.807 -6.038 1.00 49.22 94 ASN A O 1
ATOM 714 N N . ARG A 1 95 ? 2.228 23.072 -5.047 1.00 52.78 95 ARG A N 1
ATOM 715 C CA . ARG A 1 95 ? 1.445 22.533 -3.909 1.00 52.78 95 ARG A CA 1
ATOM 716 C C . ARG A 1 95 ? 2.099 22.574 -2.531 1.00 52.78 95 ARG A C 1
ATOM 718 O O . ARG A 1 95 ? 1.690 21.838 -1.639 1.00 52.78 95 ARG A O 1
ATOM 725 N N . PHE A 1 96 ? 3.028 23.504 -2.329 1.00 49.78 96 PHE A N 1
ATOM 726 C CA . PHE A 1 96 ? 3.289 24.029 -0.992 1.00 49.78 96 PHE A CA 1
ATOM 727 C C . PHE A 1 96 ? 2.618 25.398 -0.886 1.00 49.78 96 PHE A C 1
ATOM 729 O O . PHE A 1 96 ? 2.924 26.309 -1.652 1.00 49.78 96 PHE A O 1
ATOM 736 N N . PHE A 1 97 ? 1.619 25.427 -0.008 1.00 40.28 97 PHE A N 1
ATOM 737 C CA . PHE A 1 97 ? 0.817 26.568 0.423 1.00 40.28 97 PHE A CA 1
ATOM 738 C C . PHE A 1 97 ? 1.686 27.707 0.975 1.00 40.28 97 PHE A C 1
ATOM 740 O O . PHE A 1 97 ? 2.728 27.388 1.595 1.00 40.28 97 PHE A O 1
#

pLDDT: mean 74.7, std 18.08, range [40.28, 94.5]